Protein AF-A0A662B055-F1 (afdb_monomer_lite)

Secondary structure (DSSP, 8-state):
--PPPTT--------S----B-TTGGGGS--PBPSS--HHHHHHHHHHH---TT-----------S-------EE----TT-----EE-

Radius of gyration: 17.02 Å; chains: 1; bounding box: 30×33×49 Å

Structure (mmCIF, N/CA/C/O backbone):
data_AF-A0A662B055-F1
#
_entry.id   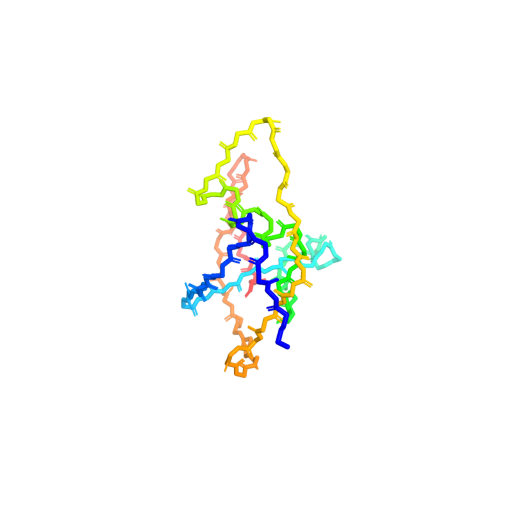AF-A0A662B055-F1
#
loop_
_atom_site.group_PDB
_atom_site.id
_atom_site.type_symbol
_atom_site.label_atom_id
_atom_site.label_alt_id
_atom_site.label_comp_id
_atom_site.label_asym_id
_atom_site.label_entity_id
_atom_site.label_seq_id
_atom_site.pdbx_PDB_ins_code
_atom_site.Cartn_x
_atom_site.Cartn_y
_atom_site.Cartn_z
_atom_site.occupancy
_atom_site.B_iso_or_equiv
_atom_site.auth_seq_id
_atom_site.auth_comp_id
_atom_site.auth_asym_id
_atom_site.auth_atom_id
_atom_site.pdbx_PDB_model_num
ATOM 1 N N . MET A 1 1 ? -14.393 -14.538 23.297 1.00 45.56 1 MET A N 1
ATOM 2 C CA . MET A 1 1 ? -14.828 -13.697 22.159 1.00 45.56 1 MET A CA 1
ATOM 3 C C . MET A 1 1 ? -14.047 -12.396 22.280 1.00 45.56 1 MET A C 1
ATOM 5 O O . MET A 1 1 ? -14.154 -11.776 23.326 1.00 45.56 1 MET A O 1
ATOM 9 N N . TYR A 1 2 ? -13.164 -12.053 21.337 1.00 60.84 2 TYR A N 1
ATOM 10 C CA . TYR A 1 2 ? -12.388 -10.809 21.448 1.00 60.84 2 TYR A CA 1
ATOM 11 C C . TYR A 1 2 ? -13.315 -9.630 21.151 1.00 60.84 2 TYR A C 1
ATOM 13 O O . TYR A 1 2 ? -13.825 -9.527 20.033 1.00 60.84 2 TYR A O 1
ATOM 21 N N . ASP A 1 3 ? -13.552 -8.790 22.155 1.00 74.12 3 ASP A N 1
ATOM 22 C CA . ASP A 1 3 ? -14.259 -7.528 21.980 1.00 74.12 3 ASP A CA 1
ATOM 23 C C . ASP A 1 3 ? -13.422 -6.629 21.063 1.00 74.12 3 ASP A C 1
ATOM 25 O O . ASP A 1 3 ? -12.216 -6.451 21.271 1.00 74.12 3 ASP A O 1
ATOM 29 N N . LYS A 1 4 ? -14.026 -6.148 19.975 1.00 69.12 4 LYS A N 1
ATOM 30 C CA . LYS A 1 4 ? -13.314 -5.297 19.022 1.00 69.12 4 LYS A CA 1
ATOM 31 C C . LYS A 1 4 ? -13.268 -3.892 19.608 1.00 69.12 4 LYS A C 1
ATOM 33 O O . LYS A 1 4 ? -14.330 -3.322 19.856 1.00 69.12 4 LYS A O 1
ATOM 38 N N . PRO A 1 5 ? -12.081 -3.2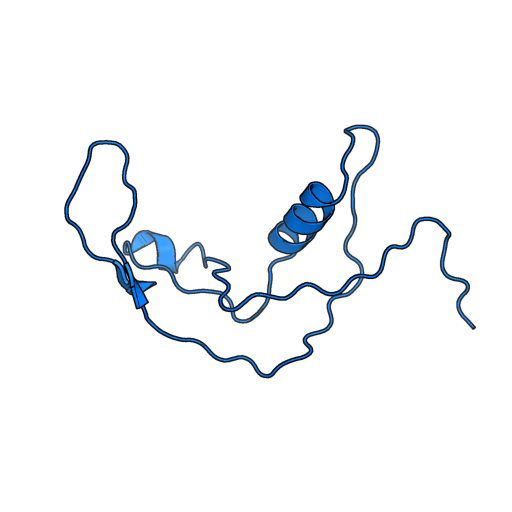89 19.780 1.00 74.69 5 PRO A N 1
ATOM 39 C CA . PRO A 1 5 ? -12.014 -1.937 20.299 1.00 74.69 5 PRO A CA 1
ATOM 40 C C . PRO A 1 5 ? -12.740 -0.985 19.334 1.00 74.69 5 PRO A C 1
ATOM 42 O O . PRO A 1 5 ? -12.712 -1.166 18.111 1.00 74.69 5 PRO A O 1
ATOM 45 N N . LYS A 1 6 ? -13.416 0.034 19.886 1.00 82.38 6 LYS A N 1
ATOM 46 C CA . LYS A 1 6 ? -14.264 0.981 19.128 1.00 82.38 6 LYS A CA 1
ATOM 47 C C . LYS A 1 6 ? -13.513 1.750 18.027 1.00 82.38 6 LYS A C 1
ATOM 49 O O . LYS A 1 6 ? -14.145 2.353 17.170 1.00 82.38 6 LYS A O 1
ATOM 54 N N . ASN A 1 7 ? -12.180 1.729 18.044 1.00 88.25 7 ASN A N 1
ATOM 55 C CA . ASN A 1 7 ? -11.302 2.340 17.044 1.00 88.25 7 ASN A CA 1
ATOM 56 C C . ASN A 1 7 ? -10.938 1.400 15.875 1.00 88.25 7 ASN A C 1
ATOM 58 O O . ASN A 1 7 ? -10.133 1.775 15.024 1.00 88.25 7 ASN A O 1
ATOM 62 N N . SER A 1 8 ? -11.494 0.187 15.826 1.00 89.00 8 SER A N 1
ATOM 63 C CA . SER A 1 8 ? -11.230 -0.760 14.744 1.00 89.00 8 SER A CA 1
ATOM 64 C C . SER A 1 8 ? -12.127 -0.50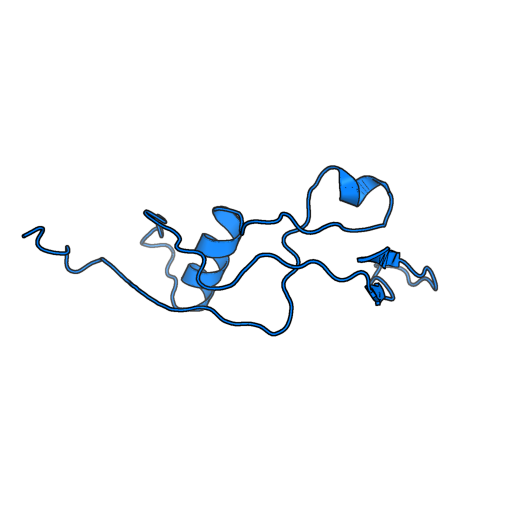1 13.531 1.00 89.00 8 SER A C 1
ATOM 66 O O . SER A 1 8 ? -13.343 -0.353 13.637 1.00 89.00 8 SER A O 1
ATOM 68 N N . VAL A 1 9 ? -11.515 -0.481 12.347 1.00 91.31 9 VAL A N 1
ATOM 69 C CA . VAL A 1 9 ? -12.204 -0.340 11.060 1.00 91.31 9 VAL A CA 1
ATOM 70 C C . VAL A 1 9 ? -11.945 -1.586 10.220 1.00 91.31 9 VAL A C 1
ATOM 72 O O . VAL A 1 9 ? -10.835 -2.107 10.160 1.00 91.31 9 VAL A O 1
ATOM 75 N N . SER A 1 10 ? -12.989 -2.095 9.568 1.00 92.56 10 SER A N 1
ATOM 76 C CA . SER A 1 10 ? -12.905 -3.220 8.634 1.00 92.56 10 SER A CA 1
ATOM 77 C C . SER A 1 10 ? -13.622 -2.846 7.347 1.00 92.56 10 SER A C 1
ATOM 79 O O . SER A 1 10 ? -14.788 -2.466 7.374 1.00 92.56 10 SER A O 1
ATOM 81 N N . PHE A 1 11 ? -12.931 -2.956 6.219 1.00 93.06 11 PHE A N 1
ATOM 82 C CA . PHE A 1 11 ? -13.462 -2.572 4.917 1.00 93.06 11 PHE A CA 1
ATOM 83 C C . PHE A 1 11 ? -12.923 -3.493 3.826 1.00 93.06 11 PHE A C 1
ATOM 85 O O . PHE A 1 11 ? -11.932 -4.204 4.005 1.00 93.06 11 PHE A O 1
ATOM 92 N N . LYS A 1 12 ? -13.604 -3.484 2.682 1.00 94.81 12 LYS A N 1
ATOM 93 C CA . LYS A 1 12 ? -13.230 -4.250 1.498 1.00 94.81 12 LYS A CA 1
ATOM 94 C C . LYS A 1 12 ? -12.853 -3.283 0.385 1.00 94.81 12 LYS A C 1
ATOM 96 O O . LYS A 1 12 ? -13.677 -2.480 -0.036 1.00 94.81 12 LYS A O 1
ATOM 101 N N . VAL A 1 13 ? -11.631 -3.410 -0.119 1.00 94.94 13 VAL A N 1
ATOM 102 C CA . VAL A 1 13 ? -11.150 -2.672 -1.293 1.00 94.94 13 VAL A CA 1
ATOM 103 C C . VAL A 1 13 ? -11.273 -3.562 -2.519 1.00 94.94 13 VAL A C 1
ATOM 105 O O . VAL A 1 13 ? -10.969 -4.755 -2.461 1.00 94.94 13 VAL A O 1
ATOM 108 N N . TYR A 1 14 ? -11.715 -2.993 -3.635 1.00 95.25 14 TYR A N 1
ATOM 109 C CA . TYR A 1 14 ? -11.756 -3.679 -4.919 1.00 95.25 14 TYR A CA 1
ATOM 110 C C . TYR A 1 14 ? -11.299 -2.742 -6.036 1.00 95.25 14 TYR A C 1
ATOM 112 O O . TYR A 1 14 ? -11.474 -1.531 -5.967 1.00 95.25 14 TYR A O 1
ATOM 120 N N . GLY A 1 15 ? -10.723 -3.328 -7.079 1.00 94.50 15 GLY A N 1
ATOM 121 C CA . GLY A 1 15 ? -10.300 -2.633 -8.286 1.00 94.50 15 GLY A CA 1
ATOM 122 C C . GLY A 1 15 ? -10.179 -3.631 -9.431 1.00 94.50 15 GLY A C 1
ATOM 123 O O . GLY A 1 15 ? -10.051 -4.836 -9.196 1.00 94.50 15 GLY A O 1
ATOM 124 N N . ARG A 1 16 ? -10.257 -3.145 -10.675 1.00 94.38 16 ARG A N 1
ATOM 125 C CA . ARG A 1 16 ? -10.028 -3.986 -11.866 1.00 94.38 16 ARG A CA 1
ATOM 126 C C . ARG A 1 16 ? -8.555 -4.372 -12.005 1.00 94.38 16 ARG A C 1
ATOM 128 O O . ARG A 1 16 ? -8.260 -5.486 -12.415 1.00 94.38 16 ARG A O 1
ATOM 135 N N . TYR A 1 17 ? -7.668 -3.448 -11.647 1.00 94.00 17 TYR A N 1
ATOM 136 C CA . TYR A 1 17 ? -6.218 -3.587 -11.689 1.00 94.00 17 TYR A CA 1
ATOM 137 C C . TYR A 1 17 ? -5.611 -2.900 -10.467 1.00 94.00 17 TYR A C 1
ATOM 139 O O . TYR A 1 17 ? -6.214 -1.979 -9.912 1.00 94.00 17 TYR A O 1
ATOM 147 N N . ALA A 1 18 ? -4.424 -3.341 -10.069 1.00 94.56 18 ALA A N 1
ATOM 148 C CA . ALA A 1 18 ? -3.611 -2.709 -9.040 1.00 94.56 18 ALA A CA 1
ATOM 149 C C . ALA A 1 18 ? -2.139 -2.790 -9.460 1.00 94.56 18 ALA A C 1
ATOM 151 O O . ALA A 1 18 ? -1.744 -3.760 -10.105 1.00 94.56 18 ALA A O 1
ATOM 152 N N . LEU A 1 19 ? -1.354 -1.775 -9.099 1.00 94.31 19 LEU A N 1
ATOM 153 C CA . LEU A 1 19 ? 0.084 -1.715 -9.356 1.00 94.31 19 LEU A CA 1
ATOM 154 C C . LEU A 1 19 ? 0.793 -1.263 -8.075 1.00 94.31 19 LEU A C 1
ATOM 156 O O . LEU A 1 19 ? 0.875 -0.069 -7.787 1.00 94.31 19 LEU A O 1
ATOM 160 N N . PHE A 1 20 ? 1.281 -2.223 -7.292 1.00 94.75 20 PHE A N 1
ATOM 161 C CA . PHE A 1 20 ? 2.097 -1.986 -6.099 1.00 94.75 20 PHE A CA 1
ATOM 162 C C . PHE A 1 20 ? 3.569 -2.089 -6.492 1.00 94.75 20 PHE A C 1
ATOM 164 O O . PHE A 1 20 ? 4.163 -3.152 -6.380 1.00 94.75 20 PHE A O 1
ATOM 171 N N . THR A 1 21 ? 4.125 -1.013 -7.045 1.00 91.81 21 THR A N 1
ATOM 172 C CA . THR A 1 21 ? 5.427 -1.043 -7.727 1.00 91.81 21 THR A CA 1
ATOM 173 C C . THR A 1 21 ? 6.568 -1.524 -6.829 1.00 91.81 21 THR A C 1
ATOM 175 O O . THR A 1 21 ? 6.797 -0.952 -5.762 1.00 91.81 21 THR A O 1
ATOM 178 N N . ASP A 1 22 ? 7.323 -2.512 -7.310 1.00 90.88 22 ASP A N 1
ATOM 179 C CA . ASP A 1 22 ? 8.601 -2.912 -6.724 1.00 90.88 22 ASP A CA 1
ATOM 180 C C . ASP A 1 22 ? 9.689 -1.866 -7.055 1.00 90.88 22 ASP A C 1
ATOM 182 O O . ASP A 1 22 ? 9.935 -1.604 -8.243 1.00 90.88 22 ASP A O 1
ATOM 186 N N . PRO A 1 23 ? 10.351 -1.251 -6.050 1.00 88.31 23 PRO A N 1
ATOM 187 C CA . PRO A 1 23 ? 11.418 -0.279 -6.267 1.00 88.31 23 PRO A CA 1
ATOM 188 C C . PRO A 1 23 ? 12.582 -0.814 -7.107 1.00 88.31 23 PRO A C 1
ATOM 190 O O . PRO A 1 23 ? 13.211 -0.014 -7.798 1.00 88.31 23 PRO A O 1
ATOM 193 N N . VAL A 1 24 ? 12.850 -2.123 -7.098 1.00 86.75 24 VAL A N 1
ATOM 194 C CA . VAL A 1 24 ? 13.937 -2.721 -7.890 1.00 86.75 24 VAL A CA 1
ATOM 195 C C . VAL A 1 24 ? 13.621 -2.636 -9.384 1.00 86.75 24 VAL A C 1
ATOM 197 O O . VAL A 1 24 ? 14.451 -2.202 -10.179 1.00 86.75 24 VAL A O 1
ATOM 200 N N . THR A 1 25 ? 12.388 -2.973 -9.769 1.00 83.19 25 THR A N 1
ATOM 201 C CA . THR A 1 25 ? 11.975 -2.993 -11.187 1.00 83.19 25 THR A CA 1
ATOM 202 C C . THR A 1 25 ? 11.868 -1.595 -11.795 1.00 83.19 25 THR A C 1
ATOM 204 O O . THR A 1 25 ? 12.109 -1.417 -12.984 1.00 83.19 25 THR A O 1
ATOM 207 N N . LYS A 1 26 ? 11.616 -0.577 -10.962 1.00 80.25 26 LYS A N 1
ATOM 208 C CA . LYS A 1 26 ? 11.463 0.825 -11.378 1.00 80.25 26 LYS A CA 1
ATOM 209 C C . LYS A 1 26 ? 12.692 1.391 -12.105 1.00 80.25 26 LYS A C 1
ATOM 211 O O . LYS A 1 26 ? 12.537 2.296 -12.923 1.00 80.25 26 LYS A O 1
ATOM 216 N N . ILE A 1 27 ? 13.896 0.903 -11.797 1.00 79.06 27 ILE A N 1
ATOM 217 C CA . ILE A 1 27 ? 15.155 1.414 -12.368 1.00 79.06 27 ILE A CA 1
ATOM 218 C C . ILE A 1 27 ? 15.216 1.166 -13.884 1.00 79.06 27 ILE A C 1
ATOM 220 O O . ILE A 1 27 ? 15.755 1.993 -14.615 1.00 79.06 27 ILE A O 1
ATOM 224 N N . GLY A 1 28 ? 14.605 0.080 -14.367 1.00 74.19 28 GLY A N 1
ATOM 225 C CA . GLY A 1 28 ? 14.578 -0.283 -15.787 1.00 74.19 28 GLY A CA 1
ATOM 226 C C . GLY A 1 28 ? 13.526 0.451 -16.626 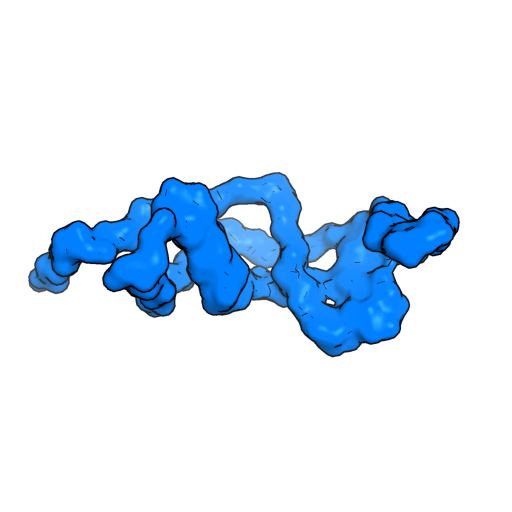1.00 74.19 28 GLY A C 1
ATOM 227 O O . GLY A 1 28 ? 13.357 0.127 -17.795 1.00 74.19 28 GLY A O 1
ATOM 228 N N . GLY A 1 29 ? 12.774 1.401 -16.056 1.00 78.00 29 GLY A N 1
ATOM 229 C CA . GLY A 1 29 ? 11.685 2.114 -16.745 1.00 78.00 29 GLY A CA 1
ATOM 230 C C . GLY A 1 29 ? 10.367 1.331 -16.842 1.00 78.00 29 GLY A C 1
ATOM 231 O O . GLY A 1 29 ? 9.296 1.935 -16.961 1.00 78.00 29 GLY A O 1
ATOM 232 N N . GLU A 1 30 ? 10.429 0.011 -16.710 1.00 87.06 30 GLU A N 1
ATOM 233 C CA . GLU A 1 30 ? 9.286 -0.878 -16.507 1.00 87.06 30 GLU A CA 1
ATOM 234 C C . GLU A 1 30 ? 8.836 -0.869 -15.039 1.00 87.06 30 GLU A C 1
ATOM 236 O O . GLU A 1 30 ? 9.548 -0.409 -14.141 1.00 87.06 30 GLU A O 1
ATOM 241 N N . LYS A 1 31 ? 7.612 -1.326 -14.772 1.00 89.94 31 LYS A N 1
ATOM 242 C CA . LYS A 1 31 ? 7.100 -1.422 -13.399 1.00 89.94 31 LYS A CA 1
ATOM 243 C C . LYS A 1 31 ? 6.431 -2.760 -13.201 1.00 89.94 31 LYS A C 1
ATOM 245 O O . LYS A 1 31 ? 5.415 -3.021 -13.820 1.00 89.94 31 LYS A O 1
ATOM 250 N N . SER A 1 32 ? 6.916 -3.535 -12.246 1.00 91.44 32 SER A N 1
ATOM 251 C CA . SER A 1 32 ? 6.231 -4.753 -11.828 1.00 91.44 32 SER A CA 1
ATOM 252 C C . SER A 1 32 ? 5.507 -4.515 -10.511 1.00 91.44 32 SER A C 1
ATOM 254 O O . SER A 1 32 ? 6.026 -3.862 -9.601 1.00 91.44 32 SER A O 1
ATOM 256 N N . SER A 1 33 ? 4.284 -5.033 -10.402 1.00 92.69 33 SER A N 1
ATOM 257 C CA . SER A 1 33 ? 3.555 -5.039 -9.134 1.00 92.69 33 SER A CA 1
ATOM 258 C C . SER A 1 33 ? 4.059 -6.162 -8.238 1.00 92.69 33 SER A C 1
ATOM 260 O O . SER A 1 33 ? 4.171 -7.305 -8.681 1.00 92.69 33 SER A O 1
ATOM 262 N N . TYR A 1 34 ? 4.201 -5.883 -6.946 1.00 93.94 34 TYR A N 1
ATOM 263 C CA . TYR A 1 34 ? 4.175 -6.925 -5.933 1.00 93.94 34 TYR A CA 1
ATOM 264 C C . TYR A 1 34 ? 2.874 -7.720 -6.015 1.00 93.94 34 TYR A C 1
ATOM 266 O O . TYR A 1 34 ? 1.806 -7.191 -6.346 1.00 93.94 34 TYR A O 1
ATOM 274 N N . HIS A 1 35 ? 2.965 -8.999 -5.656 1.00 92.12 35 HIS A N 1
ATOM 275 C CA . HIS A 1 35 ? 1.805 -9.875 -5.546 1.00 92.12 35 HIS A CA 1
ATOM 276 C C . HIS A 1 35 ? 0.854 -9.441 -4.425 1.00 92.12 35 HIS A C 1
ATOM 278 O O . HIS A 1 35 ? -0.348 -9.679 -4.508 1.00 92.12 35 HIS A O 1
ATOM 284 N N . LEU A 1 36 ? 1.384 -8.795 -3.385 1.00 93.50 36 LEU A N 1
ATOM 285 C CA . LEU A 1 36 ? 0.634 -8.344 -2.220 1.00 93.50 36 LEU A CA 1
ATOM 286 C C . LEU A 1 36 ? 0.687 -6.819 -2.093 1.00 93.50 36 LEU A C 1
ATOM 288 O O . LEU A 1 36 ? 1.701 -6.212 -2.443 1.00 93.50 36 LEU A O 1
ATOM 292 N N . PRO A 1 37 ? -0.374 -6.188 -1.563 1.00 94.69 37 PRO A N 1
ATOM 293 C CA . PRO A 1 37 ? -0.321 -4.778 -1.214 1.00 94.69 37 PRO A CA 1
ATOM 294 C C . PRO A 1 37 ? 0.700 -4.540 -0.096 1.00 94.69 37 PRO A C 1
ATOM 296 O O . PRO A 1 37 ? 0.757 -5.289 0.880 1.00 94.69 37 PRO A O 1
ATOM 299 N N . THR A 1 38 ? 1.479 -3.466 -0.214 1.00 95.12 38 THR A N 1
ATOM 300 C CA . THR A 1 38 ? 2.412 -3.053 0.839 1.00 95.12 38 THR A CA 1
ATOM 301 C C . THR A 1 38 ? 1.667 -2.399 2.003 1.00 95.12 38 THR A C 1
ATOM 303 O O . THR A 1 38 ? 0.568 -1.858 1.843 1.00 95.12 38 THR A O 1
ATOM 306 N N . TYR A 1 39 ? 2.285 -2.408 3.187 1.00 95.31 39 TYR A N 1
ATOM 307 C CA . TYR A 1 39 ? 1.733 -1.758 4.379 1.00 95.31 39 TYR A CA 1
ATOM 308 C C . TYR A 1 39 ? 1.398 -0.281 4.121 1.00 95.31 39 TYR A C 1
ATOM 310 O O . TYR A 1 39 ? 0.287 0.173 4.399 1.00 95.31 39 TYR A O 1
ATOM 318 N N . GLU A 1 40 ? 2.330 0.452 3.508 1.00 95.00 40 GLU A N 1
ATOM 319 C CA . GLU A 1 40 ? 2.139 1.866 3.181 1.00 95.00 40 GLU A CA 1
ATOM 320 C C . GLU A 1 40 ? 1.045 2.086 2.130 1.00 95.00 40 GLU A C 1
ATOM 322 O O . GLU A 1 40 ? 0.293 3.052 2.244 1.00 95.00 40 GLU A O 1
ATOM 327 N N . ALA A 1 41 ? 0.871 1.178 1.161 1.00 95.25 41 ALA A N 1
ATOM 328 C CA . ALA A 1 41 ? -0.234 1.282 0.209 1.00 95.25 41 ALA A CA 1
ATOM 329 C C . ALA A 1 41 ? -1.595 1.182 0.917 1.00 95.25 41 ALA A C 1
ATOM 331 O O . ALA A 1 41 ? -2.484 1.995 0.668 1.00 95.25 41 ALA A O 1
ATOM 332 N N . ILE A 1 42 ? -1.757 0.238 1.849 1.00 95.44 42 ILE A N 1
ATOM 333 C CA . ILE A 1 42 ? -3.013 0.073 2.602 1.00 95.44 42 ILE A CA 1
ATOM 334 C C . ILE A 1 42 ? -3.241 1.241 3.557 1.00 95.44 42 ILE A C 1
ATOM 336 O O . ILE A 1 42 ? -4.354 1.761 3.646 1.00 95.44 42 ILE A O 1
ATOM 340 N N . LYS A 1 43 ? -2.189 1.690 4.244 1.00 95.06 43 LYS A N 1
ATOM 341 C CA . LYS A 1 43 ? -2.233 2.890 5.082 1.00 95.06 43 LYS A CA 1
ATOM 342 C C . LYS A 1 43 ? -2.624 4.121 4.263 1.00 95.06 43 LYS A C 1
ATOM 344 O O . LYS A 1 43 ? -3.399 4.942 4.743 1.00 95.06 43 LYS A O 1
ATOM 349 N N . GLY A 1 44 ? -2.138 4.232 3.027 1.00 95.50 44 GLY A N 1
ATOM 350 C CA . GLY A 1 44 ? -2.553 5.248 2.063 1.00 95.50 44 GLY A CA 1
ATOM 351 C C . GLY A 1 44 ? -4.050 5.183 1.771 1.00 95.50 44 GLY A C 1
ATOM 352 O O . GLY A 1 44 ? -4.735 6.189 1.926 1.00 95.50 44 GLY A O 1
ATOM 353 N N . VAL A 1 45 ? -4.579 3.995 1.460 1.00 95.25 45 VAL A N 1
ATOM 354 C CA . VAL A 1 45 ? -6.024 3.801 1.237 1.00 95.25 45 VAL A CA 1
ATOM 355 C C . VAL A 1 45 ? -6.847 4.191 2.471 1.00 95.25 45 VAL A C 1
ATOM 357 O O . VAL A 1 45 ? -7.850 4.886 2.335 1.00 95.25 45 VAL A O 1
ATOM 360 N N . LEU A 1 46 ? -6.420 3.810 3.679 1.00 94.88 46 LEU A N 1
ATOM 361 C CA . LEU A 1 46 ? -7.075 4.216 4.931 1.00 94.88 46 LEU A CA 1
ATOM 362 C C . LEU A 1 46 ? -7.085 5.736 5.112 1.00 94.88 46 LEU A C 1
ATOM 364 O O . LEU A 1 46 ? -8.119 6.314 5.452 1.00 94.88 46 LEU A O 1
ATOM 368 N N . LYS A 1 47 ? -5.952 6.393 4.841 1.00 95.44 47 LYS A N 1
ATOM 369 C CA . LYS A 1 47 ? -5.856 7.856 4.884 1.00 95.44 47 LYS A CA 1
ATOM 370 C C . LYS A 1 47 ? -6.789 8.524 3.870 1.00 95.44 47 LYS A C 1
ATOM 372 O O . LYS A 1 47 ? -7.316 9.592 4.163 1.00 95.44 47 LYS A O 1
ATOM 377 N N . SER A 1 48 ? -7.011 7.902 2.712 1.00 95.69 48 SER A N 1
ATOM 378 C CA . SER A 1 48 ? -7.958 8.390 1.702 1.00 95.69 48 SER A CA 1
ATOM 379 C C . SER A 1 48 ? -9.423 8.265 2.126 1.00 95.69 48 SER A C 1
ATOM 381 O O . SER A 1 48 ? -10.240 9.039 1.639 1.00 95.69 48 SER A O 1
ATOM 383 N N . ILE A 1 49 ? -9.771 7.327 3.016 1.00 94.25 49 ILE A N 1
ATOM 384 C CA . ILE A 1 49 ? -11.131 7.225 3.572 1.00 94.25 49 ILE A CA 1
ATOM 385 C C . ILE A 1 49 ? -11.369 8.368 4.559 1.00 94.25 49 ILE A C 1
ATOM 387 O O . ILE A 1 49 ? -12.325 9.126 4.423 1.00 94.25 49 ILE A O 1
ATOM 391 N N . TYR A 1 50 ? -10.499 8.488 5.562 1.00 94.25 50 TYR A N 1
ATOM 392 C CA . TYR A 1 50 ? -10.525 9.592 6.512 1.00 94.25 50 TYR A CA 1
ATOM 393 C C . TYR A 1 50 ? -9.163 9.751 7.176 1.00 94.25 50 TYR A C 1
ATOM 395 O O . TYR A 1 50 ? -8.560 8.779 7.639 1.00 94.25 50 TYR A O 1
ATOM 403 N N . TRP A 1 51 ? -8.688 10.989 7.279 1.00 96.38 51 TRP A N 1
ATOM 404 C CA . TRP A 1 51 ? -7.442 11.284 7.967 1.00 96.38 51 TRP A CA 1
ATOM 405 C C . TRP A 1 51 ? -7.451 12.666 8.618 1.00 96.38 51 TRP A C 1
ATOM 407 O O . TRP A 1 51 ? -7.941 13.646 8.052 1.00 96.38 51 TRP A O 1
ATOM 417 N N . LYS A 1 52 ? -6.853 12.732 9.810 1.00 96.19 52 LYS A N 1
ATOM 418 C CA . LYS A 1 52 ? -6.456 13.960 10.503 1.00 96.19 52 LYS A CA 1
ATOM 419 C C . LYS A 1 52 ? -5.049 13.768 11.076 1.00 96.19 52 LYS A C 1
ATOM 421 O O . LYS A 1 52 ? -4.707 12.643 11.436 1.00 96.19 52 LYS A O 1
ATOM 426 N N . PRO A 1 53 ? -4.258 14.843 11.237 1.00 96.56 53 PRO A N 1
ATOM 427 C CA . PRO A 1 53 ? -2.912 14.752 11.810 1.00 96.56 53 PRO A CA 1
ATOM 428 C C . PRO A 1 53 ? -2.899 14.290 13.275 1.00 96.56 53 PRO A C 1
ATOM 430 O O . PRO A 1 53 ? -1.873 13.833 13.760 1.00 96.56 53 PRO A O 1
ATOM 433 N N . SER A 1 54 ? -4.034 14.376 13.973 1.00 96.25 54 SER A N 1
ATOM 434 C CA . SER A 1 54 ? -4.176 14.009 15.385 1.00 96.25 54 SER A CA 1
ATOM 435 C C . SER A 1 54 ? -4.076 12.506 15.665 1.00 96.25 54 SER A C 1
ATOM 437 O O . SER A 1 54 ? -3.945 12.125 16.823 1.00 96.25 54 SER A O 1
ATOM 439 N N . PHE A 1 55 ? -4.177 11.643 14.650 1.00 92.75 55 PHE A N 1
ATOM 440 C CA . PHE A 1 55 ? -4.083 10.195 14.832 1.00 92.75 55 PHE A CA 1
ATOM 441 C C . PHE A 1 55 ? -3.382 9.511 13.654 1.00 92.75 55 PHE A C 1
ATOM 443 O O . PHE A 1 55 ? -3.252 10.055 12.554 1.00 92.75 55 PHE A O 1
ATOM 450 N N . ILE A 1 56 ? -2.932 8.280 13.892 1.00 93.38 56 ILE A N 1
ATOM 451 C CA . ILE A 1 56 ? -2.216 7.462 12.913 1.00 93.38 56 ILE A CA 1
ATOM 452 C C . ILE A 1 56 ? -2.975 6.154 12.720 1.00 93.38 56 ILE A C 1
ATOM 454 O O . ILE A 1 56 ? -3.362 5.497 13.681 1.00 93.38 56 ILE A O 1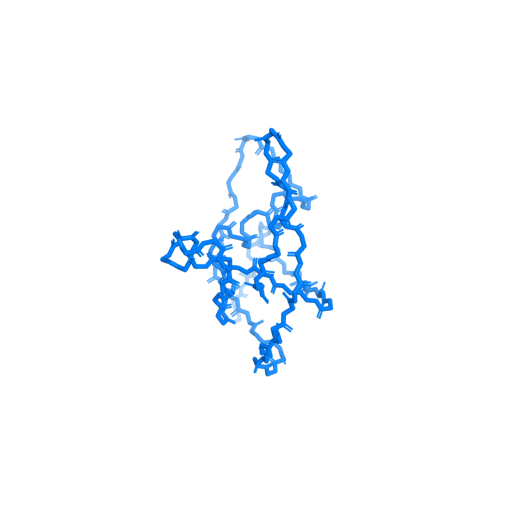
ATOM 458 N N . TRP A 1 57 ? -3.160 5.764 11.460 1.00 94.06 57 TRP A N 1
ATOM 459 C CA . TRP A 1 57 ? -3.678 4.448 11.111 1.00 94.06 57 TRP A CA 1
ATOM 460 C C . TRP A 1 57 ? -2.591 3.382 11.233 1.00 94.06 57 TRP A C 1
ATOM 462 O O . TRP A 1 57 ? -1.507 3.527 10.655 1.00 94.06 57 TRP A O 1
ATOM 472 N N . VAL A 1 58 ? -2.921 2.301 11.937 1.00 93.56 58 VAL A N 1
ATOM 473 C CA . VAL A 1 58 ? -2.110 1.088 12.051 1.00 93.56 58 VAL A CA 1
ATOM 474 C C . VAL A 1 58 ? -2.876 -0.056 11.396 1.00 93.56 58 VAL A C 1
ATOM 476 O O . VAL A 1 58 ? -4.063 -0.239 11.660 1.00 93.56 58 VAL A O 1
ATOM 479 N N . VAL A 1 59 ? -2.224 -0.776 10.482 1.00 93.75 59 VAL A N 1
ATOM 480 C CA . VAL A 1 59 ? -2.846 -1.898 9.766 1.00 93.75 59 VAL A CA 1
ATOM 481 C C . VAL A 1 59 ? -2.494 -3.191 10.485 1.00 93.75 59 VAL A C 1
ATOM 483 O O . VAL A 1 59 ? -1.347 -3.622 10.438 1.00 93.75 59 VAL A O 1
ATOM 486 N N . ASP A 1 60 ? -3.485 -3.830 11.100 1.00 93.06 60 ASP A N 1
ATOM 487 C CA . ASP A 1 60 ? -3.253 -5.078 11.834 1.00 93.06 60 ASP A CA 1
ATOM 488 C C . ASP A 1 60 ? -3.231 -6.306 10.919 1.00 93.06 60 ASP A C 1
ATOM 490 O O . ASP A 1 60 ? -2.389 -7.191 11.060 1.00 93.06 60 ASP A O 1
ATOM 494 N N . LYS A 1 61 ? -4.208 -6.415 10.007 1.00 92.88 61 LYS A N 1
ATOM 495 C CA . LYS A 1 61 ? -4.427 -7.627 9.204 1.00 92.88 61 LYS A CA 1
ATOM 496 C C . LYS A 1 61 ? -4.930 -7.300 7.809 1.00 92.88 61 LYS A C 1
ATOM 498 O O . LYS A 1 61 ? -5.763 -6.418 7.616 1.00 92.88 61 LYS A O 1
ATOM 503 N N . VAL A 1 62 ? -4.479 -8.099 6.847 1.00 94.81 62 VAL A N 1
ATOM 504 C CA . VAL A 1 62 ? -4.903 -8.034 5.448 1.00 94.81 62 VAL A CA 1
ATOM 505 C C . VAL A 1 62 ? -5.336 -9.423 5.021 1.00 94.81 62 VAL A C 1
ATOM 507 O O . VAL A 1 62 ? -4.621 -10.397 5.240 1.00 94.81 62 VAL A O 1
ATOM 510 N N . ARG A 1 63 ? -6.511 -9.520 4.396 1.00 95.38 63 ARG A N 1
ATOM 511 C CA . ARG A 1 63 ? -7.009 -10.775 3.833 1.00 95.38 63 ARG A CA 1
ATOM 512 C C . ARG A 1 63 ? -7.153 -10.648 2.326 1.00 95.38 63 ARG A C 1
ATOM 514 O O . ARG A 1 63 ? -7.905 -9.810 1.835 1.00 95.38 63 ARG A O 1
ATOM 521 N N . ILE A 1 64 ? -6.473 -11.532 1.607 1.00 95.31 64 ILE A N 1
ATOM 522 C CA . ILE A 1 64 ? -6.600 -11.665 0.157 1.00 95.31 64 ILE A CA 1
ATOM 523 C C . ILE A 1 64 ? -7.842 -12.511 -0.126 1.00 95.31 64 ILE A C 1
ATOM 525 O O . ILE A 1 64 ? -7.984 -13.614 0.398 1.00 95.31 64 ILE A O 1
ATOM 529 N N . ILE A 1 65 ? -8.766 -11.973 -0.922 1.00 94.62 65 ILE A N 1
ATOM 530 C CA . ILE A 1 65 ? -10.054 -12.625 -1.215 1.00 94.62 65 ILE A CA 1
ATOM 531 C C . ILE A 1 65 ? -10.011 -13.381 -2.550 1.00 94.62 65 ILE A C 1
ATOM 533 O O . ILE A 1 65 ? -10.704 -14.379 -2.715 1.00 94.62 65 ILE A O 1
ATOM 537 N N . LYS A 1 66 ? -9.225 -12.897 -3.519 1.00 94.25 66 LYS A N 1
ATOM 538 C CA . LYS A 1 66 ? -9.147 -13.440 -4.883 1.00 94.25 66 LYS A CA 1
ATOM 539 C C . LYS A 1 66 ? -7.762 -14.030 -5.162 1.00 94.25 66 LYS A C 1
ATOM 541 O O . LYS A 1 66 ? -6.792 -13.537 -4.592 1.00 94.25 66 LYS A O 1
ATOM 546 N N . PRO A 1 67 ? -7.650 -15.029 -6.057 1.00 94.12 67 PRO A N 1
ATOM 547 C CA . PRO A 1 67 ? -6.353 -15.540 -6.481 1.00 94.12 67 PRO A CA 1
ATOM 548 C C . PRO A 1 67 ? -5.530 -14.447 -7.170 1.00 94.12 67 PRO A C 1
ATOM 550 O O . PRO A 1 67 ? -6.070 -13.578 -7.860 1.00 94.12 67 PRO A O 1
ATOM 553 N N . LEU A 1 68 ? -4.217 -14.523 -6.986 1.00 92.75 68 LEU A N 1
ATOM 554 C CA . LEU A 1 68 ? -3.254 -13.563 -7.510 1.00 92.75 68 LEU A CA 1
ATOM 555 C C . LEU A 1 68 ? -3.050 -13.814 -9.007 1.00 92.75 68 LEU A C 1
ATOM 557 O O . LEU A 1 68 ? -2.770 -14.937 -9.419 1.00 92.75 68 LEU A O 1
ATOM 561 N N . ARG A 1 69 ? -3.231 -12.774 -9.823 1.00 92.94 69 ARG A N 1
ATOM 562 C CA . ARG A 1 69 ? -3.031 -12.813 -11.277 1.00 92.94 69 ARG A CA 1
ATOM 563 C C . ARG A 1 69 ? -2.380 -11.509 -11.717 1.00 92.94 69 ARG A C 1
ATOM 565 O O . ARG A 1 69 ? -2.845 -10.441 -11.324 1.00 92.94 69 ARG A O 1
ATOM 572 N N . THR A 1 70 ? -1.337 -11.602 -12.527 1.00 92.31 70 THR A N 1
ATOM 573 C CA . THR A 1 70 ? -0.655 -10.454 -13.132 1.00 92.31 70 THR A CA 1
ATOM 574 C C . THR A 1 70 ? -1.012 -10.367 -14.614 1.00 92.31 70 THR A C 1
ATOM 576 O O . THR A 1 70 ? -1.319 -11.371 -15.256 1.00 92.31 70 THR A O 1
ATOM 579 N N . GLN A 1 71 ? -1.037 -9.150 -15.151 1.00 93.31 71 GLN A N 1
ATOM 580 C CA . GLN A 1 71 ? -1.218 -8.896 -16.576 1.00 93.31 71 GLN A CA 1
ATOM 581 C C . GLN A 1 71 ? -0.265 -7.781 -16.972 1.00 93.31 71 GLN A C 1
ATOM 583 O O . GLN A 1 71 ? -0.306 -6.709 -16.379 1.00 93.31 71 GLN A O 1
ATOM 588 N N . THR A 1 72 ? 0.517 -8.042 -18.008 1.00 92.44 72 THR A N 1
ATOM 589 C CA . THR A 1 72 ? 1.405 -7.077 -18.641 1.00 92.44 72 THR A CA 1
ATOM 590 C C . THR A 1 72 ? 0.605 -6.092 -19.492 1.00 92.44 72 THR A C 1
ATOM 592 O O . THR A 1 72 ? -0.263 -6.505 -20.272 1.00 92.44 72 THR A O 1
ATOM 595 N N . LYS A 1 73 ? 0.882 -4.795 -19.366 1.00 92.12 73 LYS A N 1
ATOM 596 C CA . LYS A 1 73 ? 0.264 -3.733 -20.165 1.00 92.12 73 LYS A CA 1
ATOM 597 C C . LYS A 1 73 ? 1.301 -2.739 -20.669 1.00 92.12 73 LYS A C 1
ATOM 599 O O . LYS A 1 73 ? 2.022 -2.120 -19.896 1.00 92.12 73 LYS A O 1
ATOM 604 N N . GLY A 1 74 ? 1.295 -2.517 -21.982 1.00 90.56 74 GLY A N 1
ATOM 605 C CA . GLY A 1 74 ? 1.992 -1.385 -22.580 1.00 90.56 74 GLY A CA 1
ATOM 606 C C . GLY A 1 74 ? 1.293 -0.084 -22.198 1.00 90.56 74 GLY A C 1
ATOM 607 O O . GLY A 1 74 ? 0.089 0.069 -22.416 1.00 90.56 74 GLY A O 1
ATOM 608 N N . THR A 1 75 ? 2.032 0.851 -21.617 1.00 87.62 75 THR A N 1
ATOM 609 C CA . THR A 1 75 ? 1.520 2.166 -21.244 1.00 87.62 75 THR A CA 1
ATOM 610 C C . THR A 1 75 ? 2.532 3.252 -21.558 1.00 87.62 75 THR A C 1
ATOM 612 O O . THR A 1 75 ? 3.743 3.032 -21.564 1.00 87.62 75 THR A O 1
ATOM 615 N N . LYS A 1 76 ? 2.027 4.458 -21.804 1.00 88.38 76 LYS A N 1
ATOM 616 C CA . LYS A 1 76 ? 2.863 5.640 -21.970 1.00 88.38 76 LYS A CA 1
ATOM 617 C C . LYS A 1 76 ? 3.107 6.271 -20.590 1.00 88.38 76 LYS A C 1
ATOM 619 O O . LYS A 1 76 ? 2.154 6.801 -20.013 1.00 88.38 76 LYS A O 1
ATOM 624 N N . PRO A 1 77 ? 4.323 6.196 -20.014 1.00 86.00 77 PRO A N 1
ATOM 625 C CA . PRO A 1 77 ? 4.643 6.878 -18.769 1.00 86.00 77 PRO A CA 1
ATOM 626 C C . PRO A 1 77 ? 4.486 8.393 -18.915 1.00 86.00 77 PRO A C 1
ATOM 628 O O . PRO A 1 77 ? 4.883 8.988 -19.916 1.00 86.00 77 PRO A O 1
ATOM 631 N N . LEU A 1 78 ? 3.953 9.028 -17.874 1.00 83.81 78 LEU A N 1
ATOM 632 C CA . LEU A 1 78 ? 3.952 10.481 -17.747 1.00 83.81 78 LEU A CA 1
ATOM 633 C C . LEU A 1 78 ? 5.302 10.907 -17.159 1.00 83.81 78 LEU A C 1
ATOM 635 O O . LEU A 1 78 ? 5.555 10.688 -15.974 1.00 83.81 78 LEU A O 1
ATOM 639 N N . VAL A 1 79 ? 6.175 11.471 -17.994 1.00 82.69 79 VAL A N 1
ATOM 640 C CA . VAL A 1 79 ? 7.494 11.986 -17.597 1.00 82.69 79 VAL A CA 1
ATOM 641 C C . VAL A 1 79 ? 7.498 13.506 -17.739 1.00 82.69 79 VAL A C 1
ATOM 643 O O . VAL A 1 79 ? 7.046 14.048 -18.750 1.00 82.69 79 VAL A O 1
ATOM 646 N N . TRP A 1 80 ? 7.986 14.198 -16.710 1.00 71.38 80 TRP A N 1
ATOM 647 C CA . TRP A 1 80 ? 8.126 15.652 -16.725 1.00 71.38 80 TRP A CA 1
ATOM 648 C C . TRP A 1 80 ? 9.205 16.048 -17.745 1.00 71.38 80 TRP A C 1
ATOM 650 O O . TRP A 1 80 ? 10.323 15.550 -17.668 1.00 71.38 80 TRP A O 1
ATOM 660 N N . GLY A 1 81 ? 8.844 16.876 -18.730 1.00 76.94 81 GLY A N 1
ATOM 661 C CA . GLY A 1 81 ? 9.693 17.218 -19.885 1.00 76.94 81 GLY A CA 1
ATOM 662 C C . GLY A 1 81 ? 9.219 16.644 -21.228 1.00 76.94 81 GLY A C 1
ATOM 663 O O . GLY A 1 81 ? 9.713 17.057 -22.271 1.00 76.94 81 GLY A O 1
ATOM 664 N N . GLY A 1 82 ? 8.216 15.758 -21.224 1.00 70.19 82 GLY A N 1
ATOM 665 C CA . GLY A 1 82 ? 7.708 15.133 -22.446 1.00 70.19 82 GLY A CA 1
ATOM 666 C C . GLY A 1 82 ? 8.594 13.986 -22.951 1.00 70.19 82 GLY A C 1
ATOM 667 O O . GLY A 1 82 ? 9.773 13.879 -22.629 1.00 70.19 82 GLY A O 1
ATOM 668 N N . GLY A 1 83 ? 7.987 13.070 -23.708 1.00 70.06 83 GLY A N 1
ATOM 669 C CA . GLY A 1 83 ? 8.639 11.872 -24.237 1.00 70.06 83 GLY A CA 1
ATOM 670 C C . GLY A 1 83 ? 7.628 10.881 -24.822 1.00 70.06 83 GLY A C 1
ATOM 671 O O . GLY A 1 83 ? 6.471 10.832 -24.400 1.00 70.06 83 GLY A O 1
ATOM 672 N N . ASN A 1 84 ? 8.058 10.097 -25.813 1.00 72.94 84 ASN A N 1
ATOM 673 C CA . ASN A 1 84 ? 7.251 9.058 -26.471 1.00 72.94 84 ASN A CA 1
ATOM 674 C C . ASN A 1 84 ? 7.721 7.637 -26.124 1.00 72.94 84 ASN A C 1
ATOM 676 O O . ASN A 1 84 ? 7.488 6.707 -26.891 1.00 72.94 84 ASN A O 1
ATOM 680 N N . SER A 1 85 ? 8.382 7.456 -24.979 1.00 74.75 85 SER A N 1
ATOM 681 C CA . SER A 1 85 ? 8.737 6.118 -24.517 1.00 74.75 85 SER A CA 1
ATOM 682 C C . SER A 1 85 ? 7.471 5.316 -24.213 1.00 74.75 85 SER A C 1
ATOM 684 O O . SER A 1 85 ? 6.494 5.841 -23.679 1.00 74.75 85 SER A O 1
ATOM 686 N N . LEU A 1 86 ? 7.479 4.042 -24.590 1.00 81.75 86 LEU A N 1
ATOM 687 C CA . LEU A 1 86 ? 6.487 3.063 -24.166 1.00 81.75 86 LEU A CA 1
ATOM 688 C C . LEU A 1 86 ? 7.133 2.224 -23.072 1.00 81.75 86 LEU A C 1
ATOM 690 O O . LEU A 1 86 ? 8.279 1.807 -23.215 1.00 81.75 86 LEU A O 1
ATOM 694 N N . ALA A 1 87 ? 6.409 2.014 -21.981 1.00 83.88 87 ALA A N 1
ATOM 695 C CA . ALA A 1 87 ? 6.860 1.190 -20.874 1.00 83.88 87 ALA A CA 1
ATOM 696 C C . ALA A 1 87 ? 5.877 0.052 -20.643 1.00 83.88 87 ALA A C 1
ATOM 698 O O . ALA A 1 87 ? 4.673 0.181 -20.880 1.00 83.88 87 ALA 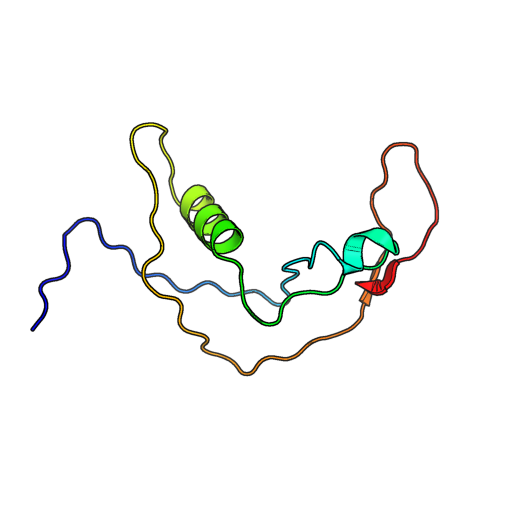A O 1
ATOM 699 N N . ILE A 1 88 ? 6.407 -1.058 -20.156 1.00 85.25 88 ILE A N 1
ATOM 700 C CA . ILE A 1 88 ? 5.622 -2.221 -19.795 1.00 85.25 88 ILE A CA 1
ATOM 701 C C . ILE A 1 88 ? 5.400 -2.191 -18.285 1.00 85.25 88 ILE A C 1
ATOM 703 O O . ILE A 1 88 ? 6.361 -2.188 -17.511 1.00 85.25 88 ILE A O 1
ATOM 707 N N . TYR A 1 89 ? 4.132 -2.093 -17.882 1.00 85.56 89 TYR A N 1
ATOM 708 C CA . TYR A 1 89 ? 3.692 -2.167 -16.484 1.00 85.56 89 TYR A CA 1
ATOM 709 C C . TYR A 1 89 ? 2.890 -3.447 -16.220 1.00 85.56 89 TYR A C 1
ATOM 711 O O . TYR A 1 89 ? 2.382 -4.046 -17.199 1.00 85.56 89 TYR A O 1
#

Foldseek 3Di:
DDDDPPPDDDDDDDDPDDFCFDPVQVVVVATHRDQDHDQVNVQVVVVVVDDDPVDGDDDDDDDDDDDGDDDKDWDQDDDPPDDDDIYID

pLDDT: mean 88.67, std 9.16, range [45.56, 96.56]

Sequence (89 aa):
MYDKPKNSVSFKVYGRYALFTDPVTKIGGEKSSYHLPTYEAIKGVLKSIYWKPSFIWVVDKVRIIKPLRTQTKGTKPLVWGGGNSLAIY